Protein AF-A0A0C3JM31-F1 (afdb_monomer_lite)

InterPro domains:
  IPR003653 Ulp1 protease family, C-terminal catalytic domain [PF02902] (1-45)
  IPR038765 Papain-like cysteine peptidase superfamily [SSF54001] (1-48)

pLDDT: mean 94.45, std 5.02, range [68.38, 98.0]

Radius of gyration: 11.52 Å; chains: 1; bounding box: 29×25×22 Å

Secondary structure (DSSP, 8-state):
----SSS-HHHHHHHHHHHHTTT-S-----GGGHHHHHHHHHHHHTTS--

Sequence (50 aa):
PLQSNGYDCGLWVLAQVAAVLRGCDVTNLREADMHDFRRYLQRLILRIPV

Foldseek 3Di:
DDDDDDPLPVVLVVLCVVCVVVVHNDSPDDPVCSVVSVVVVVVVVVPPDD

Organism: NCBI:txid870435

Structure (mmCIF, N/CA/C/O backbone):
data_AF-A0A0C3JM31-F1
#
_entry.id   AF-A0A0C3JM31-F1
#
loop_
_atom_site.group_PDB
_atom_site.id
_atom_site.type_symbol
_atom_site.label_atom_id
_atom_site.label_alt_id
_a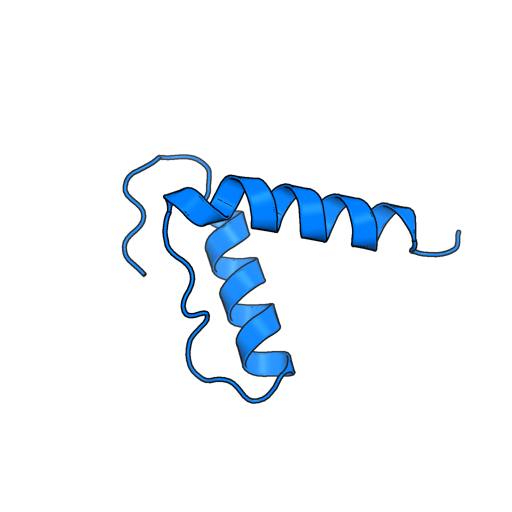tom_site.label_comp_id
_atom_site.label_asym_id
_atom_site.label_entity_id
_atom_site.label_seq_id
_atom_site.pdbx_PDB_ins_code
_atom_site.Cartn_x
_atom_site.Cartn_y
_atom_site.Cartn_z
_atom_site.occupancy
_atom_site.B_iso_or_equiv
_atom_site.auth_seq_id
_atom_site.auth_comp_id
_atom_site.auth_asym_id
_atom_site.auth_atom_id
_atom_site.pdbx_PDB_model_num
ATOM 1 N N . PRO A 1 1 ? 8.450 -5.688 -1.216 1.00 68.38 1 PRO A N 1
ATOM 2 C CA . PRO A 1 1 ? 8.207 -5.312 -2.629 1.00 68.38 1 PRO A CA 1
ATOM 3 C C . PRO A 1 1 ? 9.298 -4.336 -3.065 1.00 68.38 1 PRO A C 1
ATOM 5 O O . PRO A 1 1 ? 9.674 -3.496 -2.252 1.00 68.38 1 PRO A O 1
ATOM 8 N N . LEU A 1 2 ? 9.830 -4.474 -4.281 1.00 82.31 2 LEU A N 1
ATOM 9 C CA . LEU A 1 2 ? 10.781 -3.513 -4.840 1.00 82.31 2 LEU A CA 1
ATOM 10 C C . LEU A 1 2 ? 10.000 -2.539 -5.721 1.00 82.31 2 LEU A C 1
ATOM 12 O O . LEU A 1 2 ? 9.383 -2.958 -6.695 1.00 82.31 2 LEU A O 1
ATOM 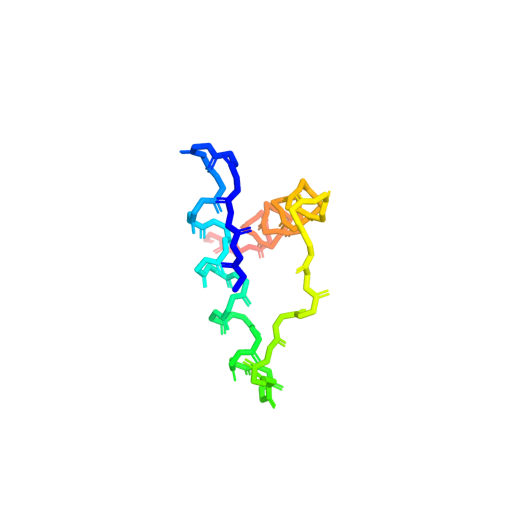16 N N . GLN A 1 3 ? 9.987 -1.268 -5.335 1.00 89.25 3 GLN A N 1
ATOM 17 C CA . GLN A 1 3 ? 9.370 -0.202 -6.112 1.00 89.25 3 GLN A CA 1
ATOM 18 C C . GLN A 1 3 ? 10.390 0.370 -7.093 1.00 89.25 3 GLN A C 1
ATOM 20 O O . GLN A 1 3 ? 11.517 0.670 -6.700 1.00 89.25 3 GLN A O 1
ATOM 25 N N . SER A 1 4 ? 9.971 0.553 -8.342 1.00 92.56 4 SER A N 1
ATOM 26 C CA . SER A 1 4 ? 10.817 1.101 -9.406 1.00 92.56 4 SER A CA 1
ATOM 27 C C . SER A 1 4 ? 10.547 2.588 -9.644 1.00 92.56 4 SER A C 1
ATOM 29 O O . SER A 1 4 ? 11.467 3.345 -9.948 1.00 92.56 4 SER A O 1
ATOM 31 N N . ASN A 1 5 ? 9.294 3.029 -9.496 1.00 91.00 5 ASN A N 1
ATOM 32 C CA . ASN A 1 5 ? 8.935 4.441 -9.604 1.00 91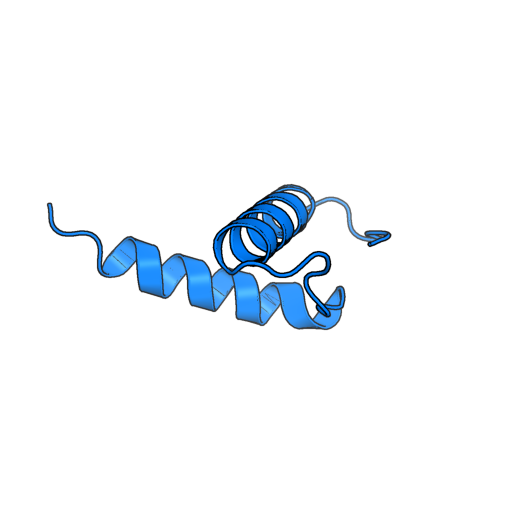.00 5 ASN A CA 1
ATOM 33 C C . ASN A 1 5 ? 9.322 5.260 -8.357 1.00 91.00 5 ASN A C 1
ATOM 35 O O . ASN A 1 5 ? 9.559 4.719 -7.285 1.00 91.00 5 ASN A O 1
ATOM 39 N N . GLY A 1 6 ? 9.357 6.589 -8.467 1.00 93.12 6 GLY A N 1
ATOM 40 C CA . GLY A 1 6 ? 9.766 7.473 -7.366 1.00 93.12 6 GLY A CA 1
ATOM 41 C C . GLY A 1 6 ? 8.652 7.940 -6.418 1.00 93.12 6 GLY A C 1
ATOM 42 O O . GLY A 1 6 ? 8.941 8.730 -5.525 1.00 93.12 6 GLY A O 1
ATOM 43 N N . TYR A 1 7 ? 7.390 7.528 -6.605 1.00 94.44 7 TYR A N 1
ATOM 44 C CA . TYR A 1 7 ? 6.236 8.217 -5.994 1.00 94.44 7 TYR A CA 1
ATOM 45 C C . TYR A 1 7 ? 5.206 7.316 -5.286 1.00 94.44 7 TYR A C 1
ATOM 47 O O . TYR A 1 7 ? 4.331 7.834 -4.589 1.00 94.44 7 TYR A O 1
ATOM 55 N N . ASP A 1 8 ? 5.287 5.990 -5.412 1.00 96.06 8 ASP A N 1
ATOM 56 C CA . ASP A 1 8 ? 4.350 5.047 -4.780 1.00 96.06 8 ASP A CA 1
ATOM 57 C C . ASP A 1 8 ? 4.827 4.496 -3.423 1.00 96.06 8 ASP A C 1
ATOM 59 O O . ASP A 1 8 ? 4.169 3.637 -2.838 1.00 96.06 8 ASP A O 1
ATOM 63 N N . CYS A 1 9 ? 5.923 5.004 -2.852 1.00 94.88 9 CYS A N 1
ATOM 64 C CA . CYS A 1 9 ? 6.506 4.448 -1.618 1.00 94.88 9 CYS A CA 1
ATOM 65 C C . CYS A 1 9 ? 5.550 4.523 -0.432 1.00 94.88 9 CYS A C 1
ATOM 67 O O . CYS A 1 9 ? 5.399 3.553 0.310 1.00 94.88 9 CYS A O 1
ATOM 69 N N . GLY A 1 10 ? 4.815 5.629 -0.312 1.00 96.12 10 GLY A N 1
ATOM 70 C CA . GLY A 1 10 ? 3.751 5.756 0.677 1.00 96.12 10 GLY A CA 1
ATOM 71 C C . GLY A 1 10 ? 2.619 4.744 0.469 1.00 96.12 10 GLY A C 1
ATOM 72 O O . GLY A 1 10 ? 2.095 4.211 1.444 1.00 96.12 10 GLY A O 1
ATOM 73 N N . LEU A 1 11 ? 2.266 4.419 -0.782 1.00 96.88 11 LEU A N 1
ATOM 74 C CA . LEU A 1 11 ? 1.243 3.406 -1.060 1.00 96.88 11 LEU A CA 1
ATOM 75 C C . LEU A 1 11 ? 1.706 2.010 -0.657 1.00 96.88 11 LEU A C 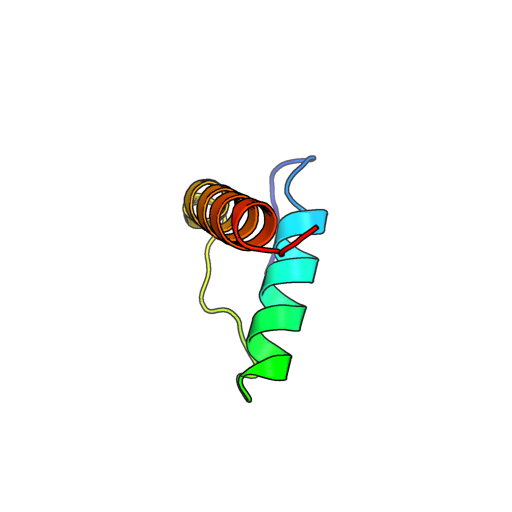1
ATOM 77 O O . LEU A 1 11 ? 0.923 1.276 -0.062 1.00 96.88 11 LEU A O 1
ATOM 81 N N . TRP A 1 12 ? 2.966 1.660 -0.915 1.00 96.62 12 TRP A N 1
ATOM 82 C CA . TRP A 1 12 ? 3.527 0.378 -0.490 1.00 96.62 12 TRP A CA 1
ATOM 83 C C . TRP A 1 12 ? 3.521 0.207 1.027 1.00 96.62 12 TRP A C 1
ATOM 85 O O . TRP A 1 12 ? 3.153 -0.861 1.519 1.00 96.62 12 TRP A O 1
ATOM 95 N N . VAL A 1 13 ? 3.869 1.262 1.769 1.00 96.50 13 VAL A N 1
ATOM 96 C CA . VAL A 1 13 ? 3.789 1.259 3.237 1.00 96.50 13 VAL A CA 1
ATOM 97 C C . VAL A 1 13 ? 2.347 1.038 3.692 1.00 96.50 13 VAL A C 1
ATOM 99 O O . VAL A 1 13 ? 2.090 0.144 4.496 1.00 96.50 13 VAL A O 1
ATOM 102 N N . LEU A 1 14 ? 1.387 1.789 3.142 1.00 97.31 14 LEU A N 1
ATOM 103 C CA . LEU A 1 14 ? -0.028 1.639 3.493 1.00 97.31 14 LEU A CA 1
ATOM 104 C C . LEU A 1 14 ? -0.582 0.258 3.122 1.00 97.31 14 LEU A C 1
ATOM 106 O O . LEU A 1 14 ? -1.363 -0.310 3.883 1.00 97.31 14 LEU A O 1
ATOM 110 N N . ALA A 1 15 ? -0.163 -0.308 1.989 1.00 97.00 15 ALA A N 1
ATOM 111 C CA . ALA A 1 15 ? -0.532 -1.659 1.586 1.00 97.00 15 ALA A CA 1
ATOM 112 C C . ALA A 1 15 ? -0.021 -2.698 2.588 1.00 97.00 15 ALA A C 1
ATOM 114 O O . ALA A 1 15 ? -0.787 -3.571 2.995 1.00 97.00 15 ALA A O 1
ATOM 115 N N . GLN A 1 16 ? 1.237 -2.583 3.026 1.00 96.56 16 GLN A N 1
ATOM 116 C CA . GLN A 1 16 ? 1.812 -3.497 4.011 1.00 96.56 16 GLN A CA 1
ATOM 117 C C . GLN A 1 16 ? 1.119 -3.375 5.369 1.00 96.56 16 GLN A C 1
ATOM 119 O O . GLN A 1 16 ? 0.749 -4.391 5.951 1.00 96.56 16 GLN A O 1
ATOM 124 N N . VAL A 1 17 ? 0.869 -2.154 5.850 1.00 97.25 17 VAL A N 1
ATOM 125 C CA . VAL A 1 17 ? 0.102 -1.927 7.087 1.00 97.25 17 VAL A CA 1
ATOM 126 C C . VAL A 1 17 ? -1.284 -2.568 6.982 1.00 97.25 17 VAL A C 1
ATOM 128 O O . VAL A 1 17 ? -1.713 -3.282 7.885 1.00 97.25 17 VAL A O 1
ATOM 131 N N . ALA A 1 18 ? -1.971 -2.378 5.856 1.00 96.38 18 ALA A N 1
ATOM 132 C CA . ALA A 1 18 ? -3.297 -2.939 5.638 1.00 96.38 18 ALA A CA 1
ATOM 133 C C . ALA A 1 18 ? -3.298 -4.475 5.497 1.00 96.38 18 ALA A C 1
ATOM 135 O O . ALA A 1 18 ? -4.324 -5.096 5.776 1.00 96.38 18 ALA A O 1
ATOM 136 N N . ALA A 1 19 ? -2.199 -5.090 5.050 1.00 96.50 19 ALA A N 1
ATOM 137 C CA . ALA A 1 19 ? -2.030 -6.544 5.034 1.00 96.50 19 ALA A CA 1
ATOM 138 C C . ALA A 1 19 ? -1.823 -7.086 6.455 1.00 96.50 19 ALA A C 1
ATOM 140 O O . ALA A 1 19 ? -2.563 -7.972 6.880 1.00 96.50 19 ALA A O 1
ATOM 141 N N . VAL A 1 20 ? -0.920 -6.471 7.226 1.00 97.38 20 VAL A N 1
ATOM 142 C CA . VAL A 1 20 ? -0.636 -6.854 8.620 1.00 97.38 20 VAL A CA 1
ATOM 143 C C . VAL A 1 20 ? -1.892 -6.769 9.484 1.00 97.38 20 VAL A C 1
ATOM 145 O O . VAL A 1 20 ? -2.212 -7.710 10.204 1.00 97.38 20 VAL A O 1
ATOM 148 N N . LEU A 1 21 ? -2.666 -5.687 9.363 1.00 96.88 21 LEU A N 1
ATOM 149 C CA . LEU A 1 21 ? -3.919 -5.523 10.112 1.00 96.88 21 LEU A CA 1
ATOM 150 C C . LEU A 1 21 ? -4.997 -6.554 9.735 1.00 96.88 21 LEU A C 1
ATOM 152 O O . LEU A 1 21 ? -5.938 -6.757 10.496 1.00 96.88 21 LEU A O 1
ATOM 156 N N . ARG A 1 22 ? -4.870 -7.214 8.578 1.00 95.75 22 ARG A N 1
ATOM 157 C CA . ARG A 1 22 ? -5.745 -8.317 8.148 1.00 95.75 22 ARG A CA 1
ATOM 158 C C . ARG A 1 22 ? -5.181 -9.701 8.486 1.00 95.75 22 ARG A C 1
ATOM 160 O O . ARG A 1 22 ? -5.782 -10.696 8.095 1.00 95.75 22 ARG A O 1
ATOM 167 N N . GLY A 1 23 ? -4.057 -9.773 9.199 1.00 97.12 23 GLY A N 1
ATOM 168 C CA . GLY A 1 23 ? -3.385 -11.031 9.528 1.00 97.12 23 GLY A CA 1
ATOM 169 C C . GLY A 1 23 ? -2.626 -11.644 8.350 1.00 97.12 23 GLY A C 1
ATOM 170 O O . GLY A 1 23 ? -2.421 -12.853 8.326 1.00 97.12 23 GLY A O 1
ATOM 171 N N . CYS A 1 24 ? -2.245 -10.838 7.355 1.00 96.31 24 CYS A N 1
ATOM 172 C CA . CYS A 1 24 ? -1.452 -11.278 6.212 1.00 96.31 24 CYS A CA 1
ATOM 173 C C . CYS A 1 24 ? -0.016 -10.751 6.315 1.00 96.31 24 CYS A C 1
ATOM 175 O O . CYS A 1 24 ? 0.198 -9.559 6.538 1.00 96.31 24 CYS A O 1
ATOM 177 N N . ASP A 1 25 ? 0.966 -11.615 6.056 1.00 93.00 25 ASP A N 1
ATOM 178 C CA . ASP A 1 25 ? 2.386 -11.233 6.074 1.00 93.00 25 ASP A CA 1
ATOM 179 C C . ASP A 1 25 ? 2.800 -10.424 4.837 1.00 93.00 25 ASP A C 1
ATOM 181 O O . ASP A 1 25 ? 3.703 -9.586 4.886 1.00 93.00 25 ASP A O 1
ATOM 185 N N . VAL A 1 26 ? 2.122 -10.651 3.710 1.00 91.75 26 VAL A N 1
ATOM 186 C CA . VAL A 1 26 ? 2.431 -10.031 2.418 1.00 91.75 26 VAL A CA 1
ATOM 187 C C . VAL A 1 26 ? 1.192 -9.406 1.792 1.00 91.75 26 VAL A C 1
ATOM 189 O O . VAL A 1 26 ? 0.072 -9.875 1.976 1.00 91.75 26 VAL A O 1
ATOM 192 N N . THR A 1 27 ? 1.399 -8.353 1.002 1.00 93.81 27 THR A N 1
ATOM 193 C CA . THR A 1 27 ? 0.311 -7.647 0.308 1.00 93.81 27 THR A CA 1
ATOM 194 C C . THR A 1 27 ? -0.189 -8.384 -0.935 1.00 93.81 27 THR A C 1
ATOM 196 O O . THR A 1 27 ? -1.323 -8.169 -1.349 1.00 93.81 27 THR A O 1
ATOM 199 N N . ASN A 1 28 ? 0.667 -9.211 -1.552 1.00 92.38 28 ASN A N 1
ATOM 200 C CA . ASN A 1 28 ? 0.482 -9.803 -2.884 1.00 92.38 28 ASN A CA 1
ATOM 201 C C . ASN A 1 28 ? 0.175 -8.781 -4.008 1.00 92.38 28 ASN A C 1
ATOM 203 O O . ASN A 1 28 ? -0.332 -9.154 -5.062 1.00 92.38 28 ASN A O 1
ATOM 207 N N . LEU A 1 29 ? 0.488 -7.497 -3.793 1.00 94.31 29 LEU A N 1
ATOM 208 C CA . LEU A 1 29 ? 0.341 -6.438 -4.795 1.00 94.31 29 LEU A CA 1
ATOM 209 C C . 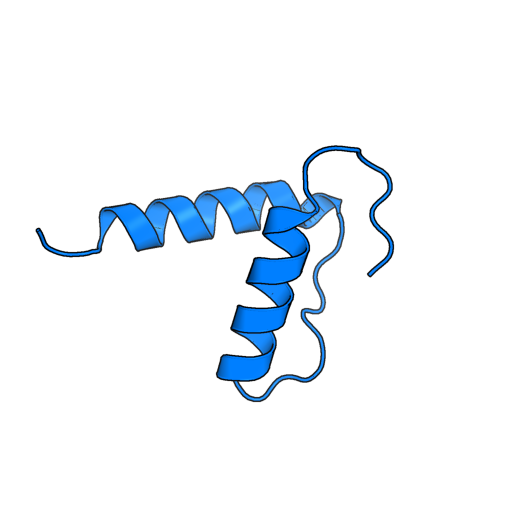LEU A 1 29 ? 1.625 -6.276 -5.611 1.00 94.31 29 LEU A C 1
ATOM 211 O O . LEU A 1 29 ? 2.732 -6.518 -5.121 1.00 94.31 29 LEU A O 1
ATOM 215 N N . ARG A 1 30 ? 1.467 -5.811 -6.847 1.00 94.62 30 ARG A N 1
ATOM 216 C CA . ARG A 1 30 ? 2.519 -5.410 -7.785 1.00 94.62 30 ARG A CA 1
ATOM 217 C C . ARG A 1 30 ? 2.454 -3.904 -8.023 1.00 94.62 30 ARG A C 1
ATOM 219 O O . ARG A 1 30 ? 1.469 -3.248 -7.699 1.00 94.62 30 ARG A O 1
ATOM 226 N N . GLU A 1 31 ? 3.501 -3.349 -8.628 1.00 94.38 31 GLU A N 1
ATOM 227 C CA . GLU A 1 31 ? 3.557 -1.912 -8.936 1.00 94.38 31 GLU A CA 1
ATOM 228 C C . GLU A 1 31 ? 2.400 -1.471 -9.851 1.00 94.38 31 GLU A C 1
ATOM 230 O O . GLU A 1 31 ? 1.814 -0.415 -9.634 1.00 94.38 31 GLU A O 1
ATOM 235 N N . ALA A 1 32 ? 1.987 -2.330 -10.790 1.00 94.12 32 ALA A N 1
ATOM 236 C CA . ALA A 1 32 ? 0.816 -2.101 -11.639 1.00 94.12 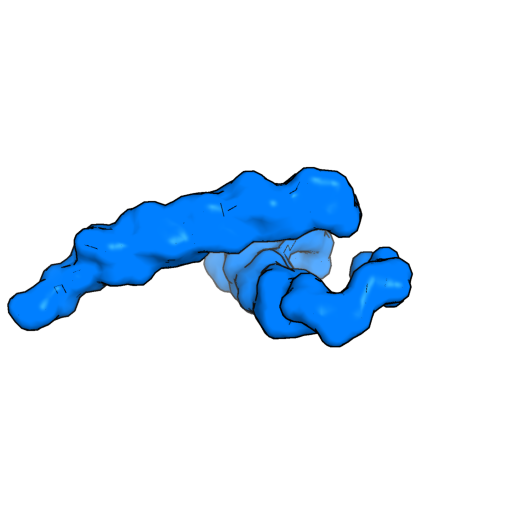32 ALA A CA 1
ATOM 237 C C . ALA A 1 32 ? -0.502 -1.958 -10.847 1.00 94.12 32 ALA A C 1
ATOM 239 O O . ALA A 1 32 ? -1.399 -1.243 -11.287 1.00 94.12 32 ALA A O 1
ATOM 240 N N . ASP A 1 33 ? -0.600 -2.565 -9.660 1.00 96.19 33 ASP A N 1
ATOM 241 C CA . ASP A 1 33 ? -1.804 -2.532 -8.821 1.00 96.19 33 ASP A CA 1
ATOM 242 C C . ASP A 1 33 ? -1.876 -1.266 -7.945 1.00 96.19 33 ASP A C 1
ATOM 244 O O . ASP A 1 33 ? -2.902 -0.984 -7.319 1.00 96.19 33 ASP A O 1
ATOM 248 N N . MET A 1 34 ? -0.799 -0.469 -7.877 1.00 95.62 34 MET A N 1
ATOM 249 C CA . MET A 1 34 ? -0.738 0.722 -7.018 1.00 95.62 34 MET A CA 1
ATOM 250 C C . MET A 1 34 ? -1.762 1.784 -7.420 1.00 95.62 34 MET A C 1
ATOM 252 O O . MET A 1 34 ? -2.285 2.494 -6.555 1.00 95.62 34 MET A O 1
ATOM 256 N N . HIS A 1 35 ? -2.109 1.867 -8.708 1.00 96.00 35 HIS A N 1
ATOM 257 C CA . HIS A 1 35 ? -3.172 2.756 -9.170 1.00 96.00 35 HIS A CA 1
ATOM 258 C C . HIS A 1 35 ? -4.520 2.399 -8.527 1.00 96.00 35 HIS A C 1
ATOM 260 O O . HIS A 1 35 ? -5.189 3.264 -7.952 1.00 96.00 35 HIS A O 1
ATOM 266 N N . ASP A 1 36 ? -4.889 1.121 -8.552 1.00 97.62 36 ASP A N 1
ATOM 267 C CA . ASP A 1 36 ? -6.155 0.648 -7.998 1.00 97.62 36 ASP A CA 1
ATOM 268 C C . ASP A 1 36 ? -6.165 0.720 -6.472 1.00 97.62 36 ASP A C 1
ATOM 270 O O . ASP A 1 36 ? -7.158 1.148 -5.875 1.00 97.62 36 ASP A O 1
ATOM 274 N N . PHE A 1 37 ? -5.038 0.412 -5.825 1.00 97.12 37 PHE A N 1
ATOM 275 C CA . PHE A 1 37 ? -4.902 0.560 -4.378 1.00 97.12 37 PHE A CA 1
ATOM 276 C C . PHE A 1 37 ? -5.063 2.022 -3.929 1.00 97.12 37 PHE A C 1
ATOM 278 O O . PHE A 1 37 ? -5.762 2.305 -2.953 1.00 97.12 37 PHE A O 1
ATOM 285 N N . ARG A 1 38 ? -4.512 2.983 -4.684 1.00 97.69 38 ARG A N 1
ATOM 286 C CA . ARG A 1 38 ? -4.722 4.421 -4.442 1.00 97.69 38 ARG A CA 1
ATOM 287 C C . ARG A 1 38 ? -6.201 4.792 -4.527 1.00 97.69 38 ARG A C 1
ATOM 289 O O . ARG A 1 38 ? -6.707 5.506 -3.661 1.00 97.69 38 ARG A O 1
ATOM 296 N N . ARG A 1 39 ? -6.913 4.299 -5.545 1.00 98.00 39 ARG A N 1
ATOM 297 C CA . ARG A 1 39 ? -8.358 4.540 -5.714 1.00 98.00 39 ARG A CA 1
ATOM 298 C C . ARG A 1 39 ? -9.175 3.902 -4.595 1.00 98.00 39 ARG A C 1
ATOM 300 O O . ARG A 1 39 ? -10.130 4.511 -4.114 1.00 98.00 39 ARG A O 1
ATOM 307 N N . TYR A 1 40 ? -8.787 2.710 -4.154 1.00 97.25 40 TYR A N 1
ATOM 308 C CA . TYR A 1 40 ? -9.379 2.041 -3.002 1.00 97.25 40 TYR A CA 1
ATOM 309 C C . TYR A 1 40 ? -9.243 2.890 -1.729 1.00 97.25 40 TYR A C 1
ATOM 311 O O . TYR A 1 40 ? -10.250 3.169 -1.079 1.00 97.25 40 TYR A O 1
ATOM 319 N N . LEU A 1 41 ? -8.040 3.388 -1.420 1.00 97.00 41 LEU A N 1
ATOM 320 C CA . LEU A 1 41 ? -7.811 4.261 -0.263 1.00 97.00 41 LEU A CA 1
ATOM 321 C C . LEU A 1 41 ? -8.624 5.559 -0.342 1.00 97.00 41 LEU A C 1
ATOM 323 O O . LEU A 1 41 ? -9.259 5.937 0.639 1.00 97.00 41 LEU A O 1
ATOM 327 N N . GLN A 1 42 ? -8.670 6.209 -1.509 1.00 97.62 42 GLN A N 1
ATOM 328 C CA . GLN A 1 42 ? -9.491 7.410 -1.718 1.00 97.62 42 GLN A CA 1
ATOM 329 C C . GLN A 1 42 ? -10.967 7.152 -1.394 1.00 97.62 42 GLN A C 1
ATOM 331 O O . GLN A 1 42 ? -11.591 7.941 -0.687 1.00 97.62 42 GLN A O 1
ATOM 336 N N . ARG A 1 43 ? -11.524 6.027 -1.863 1.00 97.56 43 ARG A N 1
ATOM 337 C CA . ARG A 1 43 ? -12.912 5.645 -1.562 1.00 97.56 43 ARG A CA 1
ATOM 338 C C . ARG A 1 43 ? -13.139 5.400 -0.074 1.00 97.56 43 ARG A C 1
ATOM 340 O O . ARG A 1 43 ? -14.220 5.711 0.408 1.00 97.56 43 ARG A O 1
ATOM 347 N N . LEU A 1 44 ? -12.163 4.847 0.647 1.00 96.12 44 LEU A N 1
ATOM 348 C CA . LEU A 1 44 ? -12.272 4.674 2.096 1.00 96.12 44 LEU A CA 1
ATOM 349 C C . LEU A 1 44 ? -12.259 6.014 2.832 1.00 96.12 44 LEU A C 1
ATOM 351 O O . LEU A 1 44 ? -13.106 6.228 3.691 1.00 96.12 44 LEU A O 1
ATOM 355 N N . ILE A 1 45 ? -11.350 6.921 2.465 1.00 96.31 45 ILE A N 1
ATOM 356 C CA . ILE A 1 45 ? -11.234 8.251 3.082 1.00 96.31 45 ILE A CA 1
ATOM 357 C C . ILE A 1 45 ? -12.536 9.038 2.920 1.00 96.31 45 ILE A C 1
ATOM 359 O O . ILE A 1 45 ? -13.032 9.607 3.884 1.00 96.31 45 ILE A O 1
ATOM 363 N N . LEU A 1 46 ? -13.141 9.004 1.729 1.00 97.06 46 LEU A N 1
ATOM 364 C CA . LEU A 1 46 ? -14.423 9.667 1.461 1.00 97.06 46 LEU A CA 1
ATOM 365 C C . LEU A 1 46 ? -15.603 9.098 2.266 1.00 97.06 46 LEU A C 1
ATOM 367 O O . LEU A 1 46 ? -16.662 9.715 2.305 1.00 97.06 46 LEU A O 1
ATOM 371 N N . ARG A 1 47 ? -15.452 7.917 2.875 1.00 96.19 47 ARG A N 1
ATOM 372 C CA . ARG A 1 47 ? -16.477 7.285 3.719 1.00 96.19 47 ARG A CA 1
ATOM 373 C C . ARG A 1 47 ? -16.245 7.519 5.210 1.00 96.19 47 ARG A C 1
ATOM 375 O O . ARG A 1 47 ? -17.050 7.039 6.004 1.00 96.19 47 ARG A O 1
ATOM 382 N N . ILE A 1 48 ? -15.172 8.213 5.594 1.00 95.50 48 ILE A N 1
ATOM 383 C CA . ILE A 1 48 ? -14.946 8.602 6.986 1.00 95.50 48 ILE A CA 1
ATOM 384 C C . ILE A 1 48 ? -15.978 9.690 7.327 1.00 95.50 48 ILE A C 1
ATOM 386 O O . ILE A 1 48 ? -15.997 10.721 6.651 1.00 95.50 48 ILE A O 1
ATOM 390 N N . PRO A 1 49 ? -16.865 9.466 8.313 1.00 92.12 49 PRO A N 1
ATOM 391 C CA . PRO A 1 49 ? -17.816 10.485 8.739 1.00 92.12 49 PRO A CA 1
ATOM 392 C C . PRO A 1 49 ? -17.078 11.685 9.349 1.00 92.12 49 PRO A C 1
ATOM 394 O O . PRO A 1 49 ? -16.055 11.506 10.014 1.00 92.12 49 PRO A O 1
ATOM 397 N N . VAL A 1 50 ? -17.606 12.887 9.096 1.00 80.75 50 VAL A N 1
ATOM 398 C CA . VAL A 1 50 ? -17.117 14.166 9.643 1.00 80.75 50 VAL A CA 1
ATOM 399 C C . VAL A 1 50 ? -17.844 14.487 10.939 1.00 80.75 50 VAL A C 1
ATOM 401 O O . VAL A 1 50 ? -19.082 14.294 10.960 1.00 80.75 50 VAL A O 1
#